Protein AF-A0A8H9Z409-F1 (afdb_monomer_lite)

Structure (mmCIF, N/CA/C/O backbone):
data_AF-A0A8H9Z409-F1
#
_entry.id   AF-A0A8H9Z409-F1
#
loop_
_atom_site.group_PDB
_atom_site.id
_atom_site.type_symbol
_atom_site.label_atom_id
_atom_site.label_alt_id
_atom_site.label_comp_id
_atom_site.label_asym_id
_atom_site.label_entity_id
_atom_site.label_seq_id
_atom_site.pdbx_PDB_ins_code
_atom_site.Cartn_x
_atom_site.Cartn_y
_atom_site.Cartn_z
_atom_site.occupancy
_atom_site.B_iso_or_equiv
_atom_site.auth_seq_id
_atom_site.auth_comp_id
_atom_site.auth_asym_id
_atom_site.auth_atom_id
_atom_site.pdbx_PDB_model_num
ATOM 1 N N . GLY A 1 1 ? -8.355 -3.384 34.005 1.00 62.75 1 GLY A N 1
ATOM 2 C CA . GLY A 1 1 ? -9.252 -2.503 33.233 1.00 62.75 1 GLY A CA 1
ATOM 3 C C . GLY A 1 1 ? -8.663 -2.316 31.855 1.00 62.75 1 GLY A C 1
ATOM 4 O O . GLY A 1 1 ? -7.447 -2.367 31.738 1.00 62.75 1 GLY A O 1
ATOM 5 N N . GLU A 1 2 ? -9.489 -2.159 30.828 1.00 76.25 2 GLU A N 1
ATOM 6 C CA . GLU A 1 2 ? -9.013 -2.034 29.446 1.00 76.25 2 GLU A CA 1
ATOM 7 C C . GLU A 1 2 ? -8.206 -0.749 29.222 1.00 76.25 2 GLU A C 1
ATOM 9 O O . GLU A 1 2 ? -8.566 0.334 29.704 1.00 76.25 2 GLU A O 1
ATOM 14 N N . GLN A 1 3 ? -7.096 -0.891 28.498 1.00 79.06 3 GLN A N 1
ATOM 15 C CA . GLN A 1 3 ? -6.112 0.159 28.267 1.00 79.06 3 GLN A CA 1
ATOM 16 C C . GLN A 1 3 ? -5.974 0.425 26.766 1.00 79.06 3 GLN A C 1
ATOM 18 O O . GLN A 1 3 ? -5.827 -0.506 25.981 1.00 79.06 3 GLN A O 1
ATOM 23 N N . LEU A 1 4 ? -6.005 1.705 26.390 1.00 83.88 4 LEU A N 1
ATOM 24 C CA . LEU A 1 4 ? -5.741 2.183 25.035 1.00 83.88 4 LEU A CA 1
ATOM 25 C C . LEU A 1 4 ? -4.314 2.741 24.982 1.00 83.88 4 LEU A C 1
ATOM 27 O O . LEU A 1 4 ? -3.968 3.612 25.783 1.00 83.88 4 LEU A O 1
ATOM 31 N N . SER A 1 5 ? -3.509 2.257 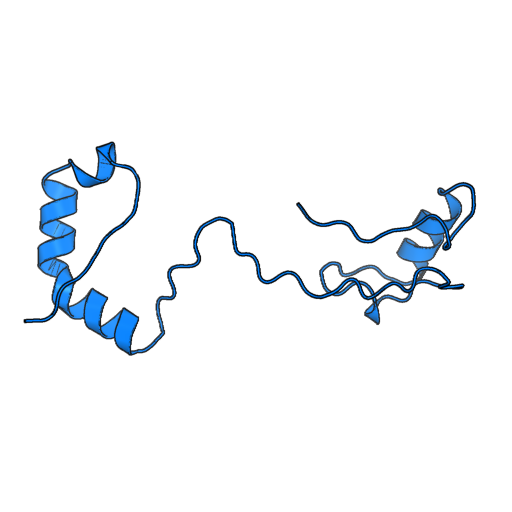24.039 1.00 83.62 5 SER A N 1
ATOM 32 C CA . SER A 1 5 ? -2.163 2.768 23.762 1.00 83.62 5 SER A CA 1
ATOM 33 C C . SER A 1 5 ? -2.189 3.589 22.476 1.00 83.62 5 SER A C 1
ATOM 35 O O . SER A 1 5 ? -2.620 3.089 21.442 1.00 83.62 5 SER A O 1
ATOM 37 N N . VAL A 1 6 ? -1.724 4.840 22.531 1.00 83.94 6 VAL A N 1
ATOM 38 C CA . VAL A 1 6 ? -1.716 5.769 21.388 1.00 83.94 6 VAL A CA 1
ATOM 39 C C . VAL A 1 6 ? -0.271 6.039 20.970 1.00 83.94 6 VAL A C 1
ATOM 41 O O . VAL A 1 6 ? 0.556 6.396 21.807 1.00 83.94 6 VAL A O 1
ATOM 44 N N . ASN A 1 7 ? 0.037 5.872 19.682 1.00 82.81 7 ASN A N 1
ATOM 45 C CA . ASN A 1 7 ? 1.343 6.178 19.095 1.00 82.81 7 ASN A CA 1
ATOM 46 C C . ASN A 1 7 ? 1.167 7.255 18.014 1.00 82.81 7 ASN A C 1
ATOM 48 O O . ASN A 1 7 ? 0.251 7.164 17.202 1.00 82.81 7 ASN A O 1
ATOM 52 N N . GLY A 1 8 ? 2.006 8.291 18.025 1.00 77.88 8 GLY A N 1
ATOM 53 C CA . GLY A 1 8 ? 1.894 9.418 17.104 1.00 77.88 8 GLY A CA 1
ATOM 54 C C . GLY A 1 8 ? 2.834 10.566 17.462 1.00 77.88 8 GLY A C 1
ATOM 55 O O . GLY A 1 8 ? 3.725 10.430 18.301 1.00 77.88 8 GLY A O 1
ATOM 56 N N . ASN A 1 9 ? 2.636 11.720 16.822 1.00 86.75 9 ASN A N 1
ATOM 57 C CA . ASN A 1 9 ? 3.459 12.906 17.048 1.00 86.75 9 ASN A CA 1
ATOM 58 C C . ASN A 1 9 ? 3.414 13.349 18.525 1.00 86.75 9 ASN A C 1
ATOM 60 O O . ASN A 1 9 ? 2.364 13.728 19.045 1.00 86.75 9 ASN A O 1
ATOM 64 N N . LYS A 1 10 ? 4.580 13.363 19.183 1.00 82.06 10 LYS A N 1
ATOM 65 C CA . LYS A 1 10 ? 4.728 13.710 20.603 1.00 82.06 10 LYS A CA 1
ATOM 66 C C . LYS A 1 10 ? 4.227 15.119 20.947 1.00 82.06 10 LYS A C 1
ATOM 68 O O . LYS A 1 10 ? 3.714 15.310 22.045 1.00 82.06 10 LYS A O 1
ATOM 73 N N . GLN A 1 11 ? 4.353 16.093 20.041 1.00 86.88 11 GLN A N 1
ATOM 74 C CA . GLN A 1 11 ? 3.850 17.455 20.269 1.00 86.88 11 GLN A CA 1
ATOM 75 C C . GLN A 1 11 ? 2.320 17.481 20.307 1.00 86.88 11 GLN A C 1
ATOM 77 O O . GLN A 1 11 ? 1.748 18.030 21.241 1.00 86.88 11 GLN A O 1
ATOM 82 N N . ALA A 1 12 ? 1.667 16.805 19.360 1.00 82.81 12 ALA A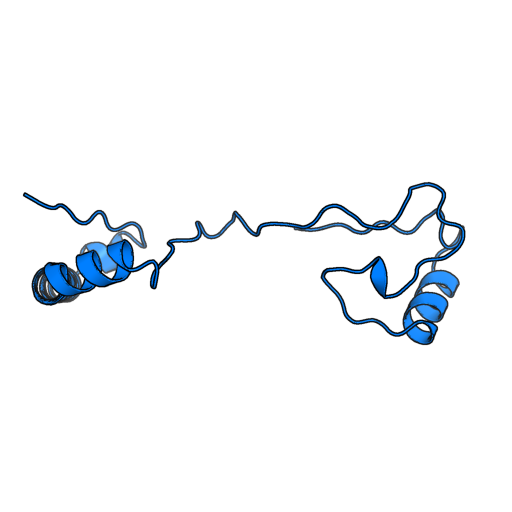 N 1
ATOM 83 C CA . ALA A 1 12 ? 0.210 16.691 19.329 1.00 82.81 12 ALA A CA 1
ATOM 84 C C . ALA A 1 12 ? -0.330 15.909 20.539 1.00 82.81 12 ALA A C 1
ATOM 86 O O . ALA A 1 12 ? -1.314 16.308 21.150 1.00 82.81 12 ALA A O 1
ATOM 87 N N . LEU A 1 13 ? 0.355 14.834 20.946 1.00 87.75 13 LEU A N 1
ATOM 88 C CA . LEU A 1 13 ? -0.021 14.035 22.121 1.00 87.75 13 LEU A CA 1
ATOM 89 C C . LEU A 1 13 ? 0.264 14.727 23.466 1.00 87.75 13 LEU A C 1
ATOM 91 O O . LEU A 1 13 ? -0.132 14.210 24.509 1.00 87.75 13 LEU A O 1
ATOM 95 N N . SER A 1 14 ? 0.943 15.875 23.455 1.00 89.06 14 SER A N 1
ATOM 96 C CA . SER A 1 14 ? 1.143 16.704 24.649 1.00 89.06 14 SER A CA 1
ATOM 97 C C . SER A 1 14 ? 0.058 17.773 24.814 1.00 89.06 14 SER A C 1
ATOM 99 O O . SER A 1 14 ? -0.016 18.387 25.877 1.00 89.06 14 SER A O 1
ATOM 101 N N . ASP A 1 15 ? -0.781 17.998 23.797 1.00 95.56 15 ASP A N 1
ATOM 102 C CA . ASP A 1 15 ? -1.883 18.956 23.864 1.00 95.56 15 ASP A CA 1
ATOM 103 C C . ASP A 1 15 ? -2.991 18.436 24.812 1.00 95.56 15 ASP A C 1
ATOM 105 O O . ASP A 1 15 ? -3.546 17.350 24.590 1.00 95.56 15 ASP A O 1
ATOM 109 N N . PRO A 1 16 ? -3.347 19.186 25.875 1.00 91.56 16 PRO A N 1
ATOM 110 C CA . PRO A 1 16 ? -4.399 18.800 26.811 1.00 91.56 16 PRO A CA 1
ATOM 111 C C . PRO A 1 16 ? -5.763 18.564 26.156 1.00 91.56 16 PRO A C 1
ATOM 113 O O . PRO A 1 16 ? -6.499 17.690 26.617 1.00 91.56 16 PRO A O 1
ATOM 116 N N . ALA A 1 17 ? -6.101 19.304 25.096 1.00 92.56 17 ALA A N 1
ATOM 117 C CA . ALA A 1 17 ? -7.363 19.140 24.379 1.00 92.56 17 ALA A CA 1
ATOM 118 C C . ALA A 1 17 ? -7.414 17.783 23.664 1.00 92.56 17 ALA A C 1
ATOM 120 O O . ALA A 1 17 ? -8.416 17.072 23.744 1.00 92.56 17 ALA A O 1
ATOM 121 N N . ILE A 1 18 ? -6.297 17.371 23.057 1.00 90.62 18 ILE A N 1
ATOM 122 C CA . ILE A 1 18 ? -6.162 16.059 22.416 1.00 90.62 18 ILE A CA 1
ATOM 123 C C . ILE A 1 18 ? -6.269 14.940 23.456 1.00 90.62 18 ILE A C 1
ATOM 125 O O . ILE A 1 18 ? -6.991 13.965 23.254 1.00 90.62 18 ILE A O 1
ATOM 129 N N . LEU A 1 19 ? -5.614 15.085 24.611 1.00 89.75 19 LEU A N 1
ATOM 130 C CA . LEU A 1 19 ? -5.710 14.101 25.693 1.00 89.75 19 LEU A CA 1
ATOM 131 C C . LEU A 1 19 ? -7.115 14.018 26.303 1.00 89.75 19 LEU A C 1
ATOM 133 O O . LEU A 1 19 ? -7.535 12.932 26.704 1.00 89.75 19 LEU A O 1
ATOM 137 N N . ALA A 1 20 ? -7.831 15.139 26.404 1.00 91.25 20 ALA A N 1
ATOM 138 C CA . ALA A 1 20 ? -9.213 15.166 26.875 1.00 91.25 20 ALA A CA 1
ATOM 139 C C . ALA A 1 20 ? -10.135 14.418 25.903 1.00 91.25 20 ALA A C 1
ATOM 141 O O . ALA A 1 20 ? -10.820 13.491 26.329 1.00 91.25 20 ALA A O 1
ATOM 142 N N . ALA A 1 21 ? -10.048 14.722 24.605 1.00 90.81 21 ALA A N 1
ATOM 143 C CA . ALA A 1 21 ? -10.823 14.042 23.569 1.00 90.81 21 ALA A CA 1
ATOM 144 C C . ALA A 1 21 ? -10.527 12.530 23.515 1.00 90.81 21 ALA A C 1
ATOM 146 O O . ALA A 1 21 ? -11.444 11.712 23.460 1.00 90.81 21 ALA A O 1
ATOM 147 N N . LEU A 1 22 ? -9.253 12.126 23.615 1.00 90.75 22 LEU A N 1
ATOM 148 C CA . LEU A 1 22 ? -8.869 10.708 23.663 1.00 90.75 22 LEU A CA 1
ATOM 149 C C . LEU A 1 22 ? -9.436 9.983 24.889 1.00 90.75 22 LEU A C 1
ATOM 151 O O . LEU A 1 22 ? -9.795 8.810 24.801 1.00 90.75 22 LEU A O 1
ATOM 155 N N . ARG A 1 23 ? -9.504 10.653 26.045 1.00 90.12 23 ARG A N 1
ATOM 156 C CA . ARG A 1 23 ? -10.092 10.078 27.263 1.00 90.12 23 ARG A CA 1
ATOM 157 C C . ARG A 1 23 ? -11.608 9.978 27.169 1.00 90.12 23 ARG A C 1
ATOM 159 O O . ARG A 1 23 ? -12.148 8.955 27.580 1.00 90.12 23 ARG A O 1
ATOM 166 N N . GLU A 1 24 ? -12.258 11.005 26.632 1.00 94.88 24 GLU A N 1
ATOM 167 C CA . GLU A 1 24 ? -13.707 11.053 26.422 1.00 94.88 24 GLU A CA 1
ATOM 168 C C . GLU A 1 24 ? -14.169 9.937 25.478 1.00 94.88 24 GLU A C 1
ATOM 170 O O . GLU A 1 24 ? -15.085 9.185 25.803 1.00 94.88 24 GLU A O 1
ATOM 175 N N . HIS A 1 25 ? -13.462 9.744 24.363 1.00 94.06 25 HIS A N 1
ATOM 176 C CA . HIS A 1 25 ? -13.801 8.732 23.361 1.00 94.06 25 HIS A CA 1
ATOM 177 C C . HIS A 1 25 ? -13.124 7.369 23.578 1.00 94.06 25 HIS A C 1
ATOM 179 O O . HIS A 1 25 ? -13.320 6.452 22.780 1.00 94.06 25 HIS A O 1
ATOM 185 N N . LYS A 1 26 ? -12.366 7.184 24.669 1.00 90.75 26 LYS A N 1
ATOM 186 C CA . LYS A 1 26 ? -11.647 5.935 24.980 1.00 90.75 26 LYS A CA 1
ATOM 187 C C . LYS A 1 26 ? -12.493 4.656 24.832 1.00 90.75 26 LYS A C 1
ATOM 189 O O . LYS A 1 26 ? -11.982 3.719 24.220 1.00 90.75 26 LYS A O 1
ATOM 194 N N . PRO A 1 27 ? -13.724 4.554 25.381 1.00 91.12 27 PRO A N 1
ATOM 195 C CA . PRO A 1 27 ? -14.500 3.319 25.260 1.00 91.12 27 PRO A CA 1
ATOM 196 C C . PRO A 1 27 ? -14.870 3.009 23.804 1.00 91.12 27 PRO A C 1
ATOM 198 O O . PRO A 1 27 ? -14.649 1.888 23.360 1.00 91.12 27 PRO A O 1
ATOM 201 N N . ALA A 1 28 ? -15.313 4.011 23.039 1.00 89.00 28 ALA A N 1
ATOM 202 C CA . ALA A 1 28 ? -15.653 3.842 21.627 1.00 89.00 28 ALA A CA 1
ATOM 203 C C . ALA A 1 28 ? -14.432 3.430 20.785 1.00 89.00 28 ALA A C 1
ATOM 205 O O . ALA A 1 28 ? -14.526 2.553 19.933 1.00 89.00 28 ALA A O 1
ATOM 206 N N . LEU A 1 29 ? -13.254 4.001 21.064 1.00 88.62 29 LEU A N 1
ATOM 207 C CA . LEU A 1 29 ? -12.009 3.619 20.387 1.00 88.62 29 LEU A CA 1
ATOM 208 C C . LEU A 1 29 ? -11.617 2.160 20.666 1.00 88.62 29 LEU A C 1
ATOM 210 O O . LEU A 1 29 ? -11.135 1.472 19.770 1.00 88.62 29 LEU A O 1
ATOM 214 N N . ILE A 1 30 ? -11.836 1.669 21.888 1.00 88.56 30 ILE A N 1
ATOM 215 C CA . ILE A 1 30 ? -11.589 0.264 22.242 1.00 88.56 30 ILE A CA 1
ATOM 216 C C . ILE A 1 30 ? -12.563 -0.661 21.503 1.00 88.56 30 ILE A C 1
ATOM 218 O O . ILE A 1 30 ? -12.146 -1.708 21.008 1.00 88.56 30 ILE A O 1
ATOM 222 N N . GLU A 1 31 ? -13.837 -0.282 21.399 1.00 87.94 31 GLU A N 1
ATOM 223 C CA . GLU A 1 31 ? -14.841 -1.050 20.654 1.00 87.94 31 GLU A CA 1
ATOM 224 C C . GLU A 1 31 ? -14.518 -1.123 19.160 1.00 87.94 31 GLU A C 1
ATOM 226 O O . GLU A 1 31 ? -14.530 -2.217 18.606 1.00 87.94 31 GLU A O 1
ATOM 231 N N . LEU A 1 32 ? -14.121 -0.011 18.532 1.00 85.62 32 LEU A N 1
ATOM 232 C CA . LEU A 1 32 ? -13.713 0.013 17.121 1.00 85.62 32 LEU A CA 1
ATOM 233 C C . LEU A 1 32 ? -12.500 -0.887 16.843 1.00 85.62 32 LEU A C 1
ATOM 235 O O . LEU A 1 32 ? -12.469 -1.603 15.841 1.00 85.62 32 LEU A O 1
ATOM 239 N N . ILE A 1 33 ? -11.512 -0.897 17.745 1.00 85.06 33 ILE A N 1
ATOM 240 C CA . ILE A 1 33 ? -10.345 -1.789 17.640 1.00 85.06 33 ILE A CA 1
ATOM 241 C C . ILE A 1 33 ? -10.773 -3.253 17.786 1.00 85.06 33 ILE A C 1
ATOM 243 O O . ILE A 1 33 ? -10.330 -4.106 17.021 1.00 85.06 33 ILE A O 1
ATOM 247 N N . LYS A 1 34 ? -11.655 -3.557 18.745 1.00 84.06 34 LYS A N 1
ATOM 248 C CA . LYS A 1 34 ? -12.183 -4.914 18.955 1.00 84.06 34 LYS A CA 1
ATOM 249 C C . LYS A 1 34 ? -13.046 -5.405 17.795 1.00 84.06 34 LYS A C 1
ATOM 251 O O . LYS A 1 34 ? -13.017 -6.594 17.495 1.00 84.06 34 LYS A O 1
ATOM 256 N N . ALA A 1 35 ? -13.796 -4.506 17.163 1.00 85.31 35 ALA A N 1
ATOM 257 C CA . ALA A 1 35 ? -14.601 -4.786 15.980 1.00 85.31 35 ALA A CA 1
ATOM 258 C C . ALA A 1 35 ? -13.743 -4.992 14.718 1.00 85.31 35 ALA A C 1
ATOM 260 O O . ALA A 1 35 ? -14.249 -5.469 13.706 1.00 85.31 35 ALA A O 1
ATOM 261 N N . GLY A 1 36 ? -12.445 -4.659 14.768 1.00 77.81 36 GLY A N 1
ATOM 262 C CA . GLY A 1 36 ? -11.536 -4.744 13.624 1.00 77.81 36 GLY A CA 1
ATOM 263 C C . GLY A 1 36 ? -11.705 -3.607 12.611 1.00 77.81 36 GLY A C 1
ATOM 264 O O . GLY A 1 36 ? -11.045 -3.615 11.576 1.00 77.81 36 GLY A O 1
ATOM 265 N N . GLU A 1 37 ? -12.544 -2.611 12.912 1.00 71.81 37 GLU A N 1
ATOM 266 C CA . GLU A 1 37 ? -12.801 -1.444 12.055 1.00 71.81 37 GLU A CA 1
ATOM 267 C C . GLU A 1 37 ? -11.615 -0.472 12.016 1.00 71.81 37 GLU A C 1
ATOM 269 O O . GLU A 1 37 ? -11.503 0.359 11.114 1.00 71.81 37 GLU A O 1
ATOM 274 N N . TYR A 1 38 ? -10.693 -0.599 12.973 1.00 64.31 38 TYR A N 1
ATOM 275 C CA . TYR A 1 38 ? -9.442 0.142 12.998 1.00 64.31 38 TYR A CA 1
ATOM 276 C C . TYR A 1 38 ? -8.247 -0.803 13.135 1.00 64.31 38 TYR A C 1
ATOM 278 O O . TYR A 1 38 ? -8.039 -1.423 14.178 1.00 64.31 38 TYR A O 1
ATOM 286 N N . THR A 1 39 ? -7.417 -0.863 12.092 1.00 64.75 39 THR A N 1
ATOM 287 C CA . THR A 1 39 ? -6.096 -1.500 12.130 1.00 64.75 39 THR A CA 1
ATOM 288 C C . THR A 1 39 ? -5.036 -0.411 12.041 1.00 64.75 39 THR A C 1
ATOM 290 O O . THR A 1 39 ? -4.944 0.292 11.036 1.00 64.75 39 THR A O 1
ATOM 293 N N . ALA A 1 40 ? -4.219 -0.267 13.086 1.00 61.16 40 ALA A N 1
ATOM 294 C CA . ALA A 1 40 ? -3.052 0.602 13.046 1.00 61.16 40 ALA A CA 1
ATOM 295 C C . ALA A 1 40 ? -1.985 -0.035 12.145 1.00 61.16 40 ALA A C 1
ATOM 297 O O . ALA A 1 40 ? -1.093 -0.735 12.620 1.00 61.16 40 ALA A O 1
ATOM 298 N N . THR A 1 41 ? -2.069 0.181 10.833 1.00 58.69 41 THR A N 1
ATOM 299 C CA . THR A 1 41 ? -0.934 -0.092 9.953 1.00 58.69 41 THR A CA 1
ATOM 300 C C . THR A 1 41 ? 0.183 0.853 10.375 1.00 58.69 41 THR A C 1
ATOM 302 O O . THR A 1 41 ? 0.032 2.074 10.266 1.00 58.69 41 THR A O 1
ATOM 305 N N . LYS A 1 42 ? 1.302 0.321 10.883 1.00 54.34 42 LYS A N 1
ATOM 306 C CA . LYS A 1 42 ? 2.544 1.098 10.943 1.00 54.34 42 LYS A CA 1
ATOM 307 C C . LYS A 1 42 ? 2.733 1.727 9.566 1.00 54.34 42 LYS A C 1
ATOM 309 O O . LYS A 1 42 ? 2.720 1.005 8.571 1.00 54.34 42 LYS A O 1
ATOM 314 N N . ALA A 1 43 ? 2.903 3.045 9.503 1.00 51.56 43 ALA A N 1
ATOM 315 C CA . ALA A 1 43 ? 3.384 3.684 8.288 1.00 51.56 43 ALA A CA 1
ATOM 316 C C . ALA A 1 43 ? 4.733 3.028 7.934 1.00 51.56 43 ALA A C 1
ATOM 318 O O . ALA A 1 43 ? 5.727 3.283 8.610 1.00 51.56 43 ALA A O 1
ATOM 319 N N . GLY A 1 44 ? 4.732 2.096 6.975 1.00 53.25 44 GLY A N 1
ATOM 320 C CA . GLY A 1 44 ? 5.912 1.322 6.576 1.00 53.25 44 GLY A CA 1
ATOM 321 C C . GLY A 1 44 ? 5.692 -0.174 6.326 1.00 53.25 44 GLY A C 1
ATOM 322 O O . GLY A 1 44 ? 6.511 -0.771 5.645 1.00 53.25 44 GLY A O 1
ATOM 323 N N . GLU A 1 45 ? 4.608 -0.793 6.801 1.00 51.41 45 GLU A N 1
ATOM 324 C CA . GLU A 1 45 ? 4.303 -2.197 6.462 1.00 51.41 45 GLU A CA 1
ATOM 325 C C . GLU A 1 45 ? 3.159 -2.244 5.447 1.00 51.41 45 GLU A C 1
ATOM 327 O O . GLU A 1 45 ? 2.042 -2.673 5.737 1.00 51.41 45 GLU A O 1
ATOM 332 N N . VAL A 1 46 ? 3.438 -1.759 4.235 1.00 60.28 46 VAL A N 1
ATOM 333 C CA . VAL A 1 46 ? 2.604 -2.104 3.082 1.00 60.28 46 VAL A CA 1
ATOM 334 C C . VAL A 1 46 ? 2.821 -3.595 2.843 1.00 60.28 46 VAL A C 1
ATOM 336 O O . VAL A 1 46 ? 3.954 -4.044 2.697 1.00 60.28 46 VAL A O 1
ATOM 339 N N . GLN A 1 47 ? 1.749 -4.385 2.862 1.00 62.44 47 GLN A N 1
ATOM 340 C CA . GLN A 1 47 ? 1.814 -5.783 2.441 1.00 62.44 47 GLN A CA 1
ATOM 341 C C . GLN A 1 47 ? 2.082 -5.791 0.936 1.00 62.44 47 GLN A C 1
ATOM 343 O O . GLN A 1 47 ? 1.164 -5.643 0.132 1.00 62.44 47 GLN A O 1
ATOM 348 N N . VAL A 1 48 ? 3.358 -5.873 0.570 1.00 66.19 48 VAL A N 1
ATOM 349 C CA . VAL A 1 48 ? 3.792 -5.879 -0.821 1.00 66.19 48 VAL A CA 1
ATOM 350 C C . VAL A 1 48 ? 3.624 -7.300 -1.372 1.00 66.19 48 VAL A C 1
ATOM 352 O O . VAL A 1 48 ? 4.219 -8.237 -0.828 1.00 66.19 48 VAL A O 1
ATOM 355 N N . PRO A 1 49 ? 2.806 -7.500 -2.418 1.00 68.75 49 PRO A N 1
ATOM 356 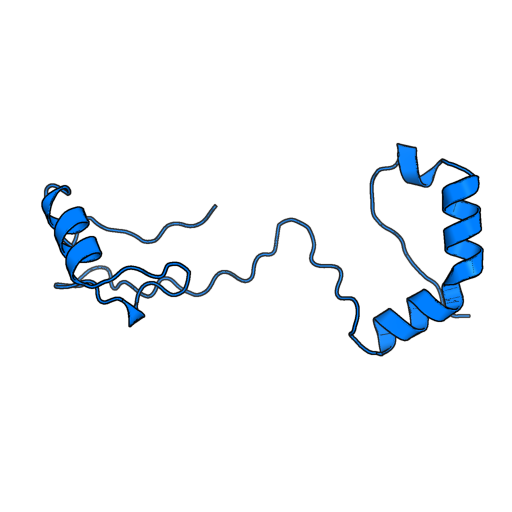C CA . PRO A 1 49 ? 2.689 -8.793 -3.073 1.00 68.75 49 PRO A CA 1
ATOM 357 C C . PRO A 1 49 ? 4.026 -9.203 -3.699 1.00 68.75 49 PRO A C 1
ATOM 359 O O . PRO A 1 49 ? 4.825 -8.370 -4.128 1.00 68.75 49 PRO A O 1
ATOM 362 N N . ALA A 1 50 ? 4.272 -10.511 -3.760 1.00 74.62 50 ALA A N 1
ATOM 363 C CA . ALA A 1 50 ? 5.461 -11.035 -4.418 1.00 74.62 50 ALA A CA 1
ATOM 364 C C . ALA A 1 50 ? 5.531 -10.547 -5.876 1.00 74.62 50 ALA A C 1
ATOM 366 O O . ALA A 1 50 ? 4.507 -10.471 -6.557 1.00 74.62 50 ALA A O 1
ATOM 367 N N . ASN A 1 51 ? 6.741 -10.239 -6.350 1.00 78.19 51 ASN A N 1
ATOM 368 C CA . ASN A 1 51 ? 6.973 -9.885 -7.748 1.00 78.19 51 ASN A CA 1
ATOM 369 C C . ASN A 1 51 ? 6.447 -11.016 -8.655 1.00 78.19 51 ASN A C 1
ATOM 371 O O . ASN A 1 51 ? 6.872 -12.168 -8.541 1.00 78.19 51 ASN A O 1
ATOM 375 N N . GLY A 1 52 ? 5.497 -10.672 -9.526 1.00 79.38 52 GLY A N 1
ATOM 376 C CA . GLY A 1 52 ? 4.846 -11.599 -10.448 1.00 79.38 52 GLY A CA 1
ATOM 377 C C . GLY A 1 52 ? 5.619 -11.841 -11.747 1.00 79.38 52 GLY A C 1
ATOM 378 O O . GLY A 1 52 ? 5.139 -12.600 -12.585 1.00 79.38 52 GLY A O 1
ATOM 379 N N . ILE A 1 53 ? 6.780 -11.202 -11.938 1.00 82.69 53 ILE A N 1
ATOM 380 C CA . ILE A 1 53 ? 7.631 -11.285 -13.130 1.00 82.69 53 ILE A CA 1
ATOM 381 C C . ILE A 1 53 ? 8.785 -12.277 -12.893 1.00 82.69 53 ILE A C 1
ATOM 383 O O . ILE A 1 53 ? 9.716 -11.978 -12.143 1.00 82.69 53 ILE A O 1
ATOM 387 N N . PRO A 1 54 ? 8.774 -13.456 -13.544 1.00 79.06 54 PRO A N 1
ATOM 388 C CA . PRO A 1 54 ? 9.904 -14.376 -13.541 1.00 79.06 54 PRO A CA 1
ATOM 389 C C . PRO A 1 54 ? 11.153 -13.743 -14.162 1.00 79.06 54 PRO A C 1
ATOM 391 O O . PRO A 1 54 ? 11.063 -13.049 -15.172 1.00 79.06 54 PRO A O 1
ATOM 394 N N . ALA A 1 55 ? 12.334 -14.074 -13.634 1.00 73.00 55 ALA A N 1
ATOM 395 C CA . ALA A 1 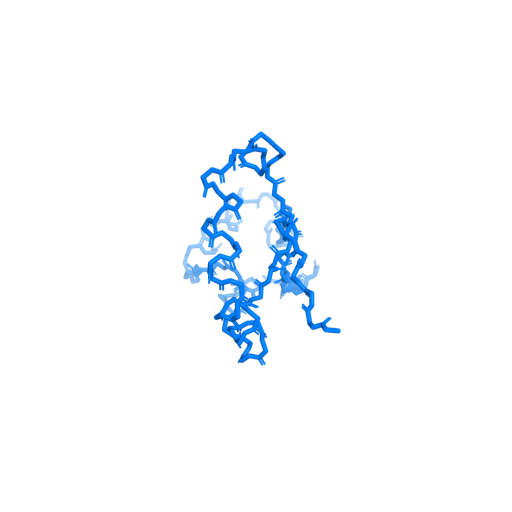55 ? 13.618 -13.580 -14.150 1.00 73.00 55 ALA A CA 1
ATOM 396 C C . ALA A 1 55 ? 13.883 -13.944 -15.627 1.00 73.00 55 ALA A C 1
ATOM 398 O O . ALA A 1 55 ? 14.676 -13.297 -16.301 1.00 73.00 55 ALA A O 1
ATOM 399 N N . ASN A 1 56 ? 13.225 -14.987 -16.132 1.00 76.00 56 ASN A N 1
ATOM 400 C CA . ASN A 1 56 ? 13.311 -15.469 -17.508 1.00 76.00 56 ASN A CA 1
ATOM 401 C C . ASN A 1 56 ? 12.001 -15.260 -18.285 1.00 76.00 56 ASN A C 1
ATOM 403 O O . ASN A 1 56 ? 11.723 -16.003 -19.226 1.00 76.00 56 ASN A O 1
ATOM 407 N N . ALA A 1 57 ? 11.164 -14.306 -17.871 1.00 79.88 57 ALA A N 1
ATOM 408 C CA . ALA A 1 57 ? 9.942 -13.995 -18.593 1.00 79.88 57 ALA A CA 1
ATOM 409 C C . ALA A 1 57 ? 10.271 -13.536 -20.021 1.00 79.88 57 ALA A C 1
ATOM 411 O O . ALA A 1 57 ? 10.999 -12.569 -20.228 1.00 79.88 57 ALA A O 1
ATOM 412 N N . GLU A 1 58 ? 9.696 -14.209 -21.016 1.00 83.62 58 GLU A N 1
ATOM 413 C CA . GLU A 1 58 ? 9.784 -13.779 -22.418 1.00 83.62 58 GLU A CA 1
ATOM 414 C C . GLU A 1 58 ? 8.767 -12.670 -22.732 1.00 83.62 58 GLU A C 1
ATOM 416 O O . GLU A 1 58 ? 8.921 -11.925 -23.699 1.00 83.62 58 GLU A O 1
ATOM 421 N N . ARG A 1 59 ? 7.727 -12.540 -21.896 1.00 86.56 59 ARG A N 1
ATOM 422 C CA . ARG A 1 59 ? 6.662 -11.543 -22.024 1.00 86.56 59 ARG A CA 1
ATOM 423 C C . ARG A 1 59 ? 6.081 -11.181 -20.660 1.00 86.56 59 ARG A C 1
ATOM 425 O O . ARG A 1 59 ? 5.731 -12.070 -19.889 1.00 86.56 59 ARG A O 1
ATOM 432 N N . ILE A 1 60 ? 5.920 -9.885 -20.396 1.00 88.31 60 ILE A N 1
ATOM 433 C CA . ILE A 1 60 ? 5.159 -9.391 -19.239 1.00 88.31 60 ILE A CA 1
ATOM 434 C C . ILE A 1 60 ? 3.695 -9.252 -19.647 1.00 88.31 60 ILE A C 1
ATOM 436 O O . ILE A 1 60 ? 3.377 -8.719 -20.715 1.00 88.31 60 ILE A O 1
ATOM 440 N N . THR A 1 61 ? 2.810 -9.748 -18.790 1.00 88.31 61 THR A N 1
ATOM 441 C CA . THR A 1 61 ? 1.360 -9.655 -18.962 1.00 88.31 61 THR A CA 1
ATOM 442 C C . THR A 1 61 ? 0.752 -8.794 -17.854 1.00 88.31 61 THR A C 1
ATOM 444 O O . THR A 1 61 ? 1.320 -8.731 -16.761 1.00 88.31 61 THR A O 1
ATOM 447 N N . PRO A 1 62 ? -0.405 -8.148 -18.088 1.00 87.12 62 PRO A N 1
ATOM 448 C CA . PRO A 1 62 ? -1.071 -7.322 -17.081 1.00 87.12 62 PRO A CA 1
ATOM 449 C C . PRO A 1 62 ? -1.315 -8.040 -15.750 1.00 87.12 62 PRO A C 1
ATOM 451 O O . PRO A 1 62 ? -1.224 -7.431 -14.692 1.00 87.12 62 PRO A O 1
ATOM 454 N N . GLN A 1 63 ? -1.572 -9.350 -15.780 1.00 84.44 63 GLN A N 1
ATOM 455 C CA . GLN A 1 63 ? -1.834 -10.154 -14.583 1.00 84.44 63 GLN A CA 1
ATOM 456 C C . GLN A 1 63 ? -0.609 -10.289 -13.664 1.00 84.44 63 GLN A C 1
ATOM 458 O O . GLN A 1 63 ? -0.763 -10.628 -12.494 1.00 84.44 63 GLN A O 1
ATOM 463 N N . MET A 1 64 ? 0.596 -10.030 -14.179 1.00 85.56 64 MET A N 1
ATOM 464 C CA . MET A 1 64 ? 1.849 -10.093 -13.419 1.00 85.56 64 MET A CA 1
ATOM 465 C C . MET A 1 64 ? 2.108 -8.798 -12.633 1.00 85.56 64 MET A C 1
ATOM 467 O O . MET A 1 64 ? 2.880 -8.813 -11.679 1.00 85.56 64 MET A O 1
ATOM 471 N N . LEU A 1 65 ? 1.439 -7.699 -13.001 1.00 84.12 65 LEU A N 1
ATOM 472 C CA . LEU A 1 65 ? 1.606 -6.365 -12.420 1.00 84.12 65 LEU A CA 1
ATOM 473 C C . LEU A 1 65 ? 0.549 -6.111 -11.341 1.00 84.12 65 LEU A C 1
ATOM 475 O O . LEU A 1 65 ? -0.388 -5.336 -11.507 1.00 84.12 65 LEU A O 1
ATOM 479 N N . THR A 1 66 ? 0.687 -6.791 -10.207 1.00 73.56 66 THR A N 1
ATOM 480 C CA . THR A 1 66 ? -0.346 -6.800 -9.153 1.00 73.56 66 THR A CA 1
ATOM 481 C C . THR A 1 66 ? -0.612 -5.433 -8.510 1.00 73.56 66 THR A C 1
ATOM 483 O O . THR A 1 66 ? -1.704 -5.215 -7.987 1.00 73.56 66 THR A O 1
ATOM 486 N N . LEU A 1 67 ? 0.345 -4.500 -8.582 1.00 75.62 67 LEU A N 1
ATOM 487 C CA . LEU A 1 67 ? 0.216 -3.141 -8.043 1.00 75.62 67 LEU A CA 1
ATOM 488 C C . LEU A 1 67 ? -0.032 -2.060 -9.106 1.00 75.62 67 LEU A C 1
ATOM 490 O O . LEU A 1 67 ? -0.113 -0.882 -8.765 1.00 75.62 67 LEU A O 1
ATOM 494 N N . SER A 1 68 ? -0.124 -2.411 -10.392 1.00 78.56 68 SER A N 1
ATOM 495 C CA . SER A 1 68 ? -0.272 -1.433 -11.477 1.00 78.56 68 SER A CA 1
ATOM 496 C C . SER A 1 68 ? -1.188 -1.941 -12.579 1.00 78.56 68 SER A C 1
ATOM 498 O O . SER A 1 68 ? -1.014 -3.029 -13.112 1.00 78.56 68 SER A O 1
ATOM 500 N N . THR A 1 69 ? -2.158 -1.121 -12.977 1.00 83.06 69 THR A N 1
ATOM 501 C CA . THR A 1 69 ? -3.047 -1.449 -14.096 1.00 83.06 69 THR A CA 1
ATOM 502 C C . THR A 1 69 ? -2.457 -0.901 -15.391 1.00 83.06 69 THR A C 1
ATOM 504 O O . THR A 1 69 ? -2.695 0.251 -15.739 1.00 83.06 69 THR A O 1
ATOM 507 N N . LEU A 1 70 ? -1.676 -1.725 -16.089 1.00 86.94 70 LEU A N 1
ATOM 508 C CA . LEU A 1 70 ? -1.184 -1.432 -17.436 1.00 86.94 70 LEU A CA 1
ATOM 509 C C . LEU A 1 70 ? -1.839 -2.366 -18.450 1.00 86.94 70 LEU A C 1
ATOM 511 O O . LEU A 1 70 ? -1.967 -3.571 -18.220 1.00 86.94 70 LEU A O 1
ATOM 515 N N . SER A 1 71 ? -2.231 -1.811 -19.592 1.00 89.31 71 SER A N 1
ATOM 516 C CA . SER A 1 71 ? -2.624 -2.611 -20.746 1.00 89.31 71 SER A CA 1
ATOM 517 C C . SER A 1 71 ? -1.409 -3.285 -21.382 1.00 89.31 71 SER A C 1
ATOM 519 O O . SER A 1 71 ? -0.262 -2.865 -21.214 1.00 89.31 71 SER A O 1
ATOM 521 N N . GLN A 1 72 ? -1.662 -4.331 -22.163 1.00 88.25 72 GLN A N 1
ATOM 522 C CA . GLN A 1 72 ? -0.602 -5.037 -22.874 1.00 88.25 72 GLN A CA 1
ATOM 523 C C . GLN A 1 72 ? 0.179 -4.114 -23.829 1.00 88.25 72 GLN A C 1
ATOM 525 O O . GLN A 1 72 ? 1.402 -4.204 -23.890 1.00 88.25 72 GLN A O 1
ATOM 530 N N . ASP A 1 73 ? -0.502 -3.181 -24.499 1.00 89.69 73 ASP A N 1
ATOM 531 C CA . ASP A 1 73 ? 0.121 -2.228 -25.428 1.00 89.69 73 ASP A CA 1
ATOM 532 C C . ASP A 1 73 ? 1.027 -1.214 -24.713 1.00 89.69 73 ASP A C 1
ATOM 534 O O . ASP A 1 73 ? 1.990 -0.700 -25.284 1.00 89.69 73 ASP A O 1
ATOM 538 N N . GLU A 1 74 ? 0.705 -0.867 -23.467 1.00 90.44 74 GLU A N 1
ATOM 539 C CA . GLU A 1 74 ? 1.545 -0.001 -22.635 1.00 90.44 74 GLU A CA 1
ATOM 540 C C . GLU A 1 74 ? 2.781 -0.751 -22.142 1.00 90.44 74 GLU A C 1
ATOM 542 O O . GLU A 1 74 ? 3.887 -0.214 -22.201 1.00 90.44 74 GLU A O 1
ATOM 547 N N . ILE A 1 75 ? 2.614 -2.015 -21.743 1.00 89.75 75 ILE A N 1
ATOM 548 C CA . ILE A 1 75 ? 3.719 -2.895 -21.351 1.00 89.75 75 ILE A CA 1
ATOM 549 C C . ILE A 1 75 ? 4.695 -3.072 -22.516 1.00 89.75 75 ILE A C 1
ATOM 551 O O . ILE A 1 75 ? 5.897 -2.896 -22.343 1.00 89.75 75 ILE A O 1
ATOM 555 N N . GLU A 1 76 ? 4.197 -3.362 -23.717 1.00 89.00 76 GLU A N 1
ATOM 556 C CA . GLU A 1 76 ? 5.037 -3.551 -24.905 1.00 89.00 76 GLU A CA 1
ATOM 557 C C . GLU A 1 76 ? 5.778 -2.268 -25.301 1.00 89.00 76 GLU A C 1
ATOM 559 O O . GLU A 1 76 ? 6.955 -2.324 -25.664 1.00 89.00 76 GLU A O 1
ATOM 564 N N . ARG A 1 77 ? 5.143 -1.099 -25.145 1.00 88.69 77 ARG A N 1
ATOM 565 C CA . ARG A 1 77 ? 5.818 0.194 -25.322 1.00 88.69 77 ARG A CA 1
ATOM 566 C C . ARG A 1 77 ? 6.965 0.382 -24.334 1.00 88.69 77 ARG A C 1
ATOM 568 O O . ARG A 1 77 ? 8.038 0.800 -24.754 1.00 88.69 77 ARG A O 1
ATOM 575 N N . ILE A 1 78 ? 6.774 0.047 -23.058 1.00 86.88 78 ILE A N 1
ATOM 576 C CA . ILE A 1 78 ? 7.842 0.116 -22.048 1.00 86.88 78 ILE A CA 1
ATOM 577 C C . ILE A 1 78 ? 8.967 -0.861 -22.401 1.00 86.88 78 ILE A C 1
ATOM 579 O O . ILE A 1 78 ? 10.129 -0.461 -22.447 1.00 86.88 78 ILE A O 1
ATOM 583 N N . VAL A 1 79 ? 8.636 -2.111 -22.733 1.00 87.62 79 VAL A N 1
ATOM 584 C CA . VAL A 1 79 ? 9.611 -3.137 -23.135 1.00 87.62 79 VAL A CA 1
ATOM 585 C C . VAL A 1 79 ? 10.461 -2.674 -24.315 1.00 87.62 79 VAL A C 1
ATOM 587 O O . VAL A 1 79 ? 11.676 -2.854 -24.295 1.00 87.62 79 VAL A O 1
ATOM 590 N N . ALA A 1 80 ? 9.853 -2.022 -25.308 1.00 87.31 80 ALA A N 1
ATOM 591 C CA . ALA A 1 80 ? 10.565 -1.492 -26.468 1.00 87.31 80 ALA A CA 1
ATOM 592 C C . ALA A 1 80 ? 11.575 -0.384 -26.118 1.00 87.31 80 ALA A C 1
ATOM 594 O O . ALA A 1 80 ? 12.528 -0.169 -26.866 1.00 87.31 80 ALA A O 1
ATOM 595 N N . THR A 1 81 ? 11.396 0.312 -24.989 1.00 86.19 81 THR A N 1
ATOM 596 C CA . THR A 1 81 ? 12.349 1.331 -24.515 1.00 86.19 81 THR A CA 1
ATOM 597 C C . THR A 1 81 ? 13.526 0.754 -23.724 1.00 86.19 81 THR A C 1
ATOM 599 O O . THR A 1 81 ? 14.520 1.451 -23.523 1.00 86.19 81 THR A O 1
ATOM 602 N N . VAL A 1 82 ? 13.455 -0.512 -23.295 1.00 84.06 82 VAL A N 1
ATOM 603 C CA . VAL A 1 82 ? 14.487 -1.154 -22.471 1.00 84.06 82 VAL A CA 1
ATOM 604 C C . VAL A 1 82 ? 15.445 -1.950 -23.355 1.00 84.06 82 VAL A C 1
ATOM 606 O O . VAL A 1 82 ? 15.080 -2.946 -23.982 1.00 84.06 82 VAL A O 1
ATOM 609 N N . GLN A 1 83 ? 16.715 -1.542 -23.385 1.00 79.31 83 GLN A N 1
ATOM 610 C CA . GLN A 1 83 ? 17.762 -2.302 -24.068 1.00 79.31 83 GLN A CA 1
ATOM 611 C C . GLN A 1 83 ? 17.916 -3.677 -23.398 1.00 79.31 83 GLN A C 1
ATOM 613 O O . GLN A 1 83 ? 18.154 -3.750 -22.197 1.00 79.31 83 GLN A O 1
ATOM 618 N N . GLY A 1 84 ? 17.769 -4.762 -24.164 1.00 78.12 84 GLY A N 1
ATOM 619 C CA . GLY A 1 84 ? 17.721 -6.138 -23.639 1.00 78.12 84 GLY A CA 1
ATOM 620 C C . GLY A 1 84 ? 16.307 -6.676 -23.373 1.00 78.12 84 GLY A C 1
ATOM 621 O O . GLY A 1 84 ? 16.161 -7.847 -23.031 1.00 78.12 84 GLY A O 1
ATOM 622 N N . GLY A 1 85 ? 15.267 -5.866 -23.603 1.00 82.00 85 GLY A N 1
ATOM 623 C CA . GLY A 1 85 ? 13.870 -6.296 -23.603 1.00 82.00 85 GLY A CA 1
ATOM 624 C C . GLY A 1 85 ? 13.366 -6.751 -22.234 1.00 82.00 85 GLY A C 1
ATOM 625 O O . GLY A 1 85 ? 13.796 -6.253 -21.196 1.00 82.00 85 GLY A O 1
ATOM 626 N N . VAL A 1 86 ? 12.435 -7.708 -22.239 1.00 82.19 86 VAL A N 1
ATOM 627 C CA . VAL A 1 86 ? 11.717 -8.167 -21.038 1.00 82.19 86 VAL A CA 1
ATOM 628 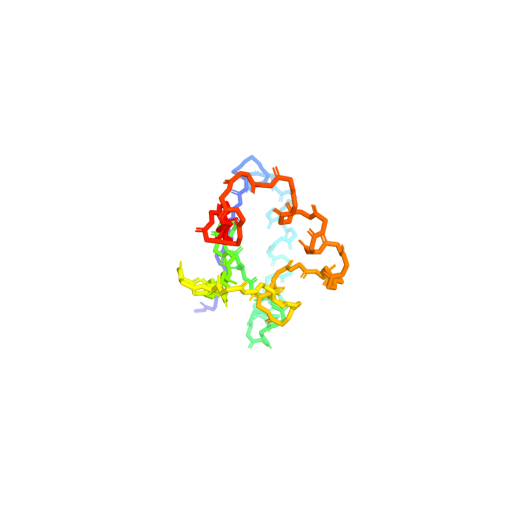C C . VAL A 1 86 ? 12.655 -8.688 -19.947 1.00 82.19 86 VAL A C 1
ATOM 630 O O . VAL A 1 86 ? 12.423 -8.419 -18.773 1.00 82.19 86 VAL A O 1
ATOM 633 N N . ALA A 1 87 ? 13.747 -9.356 -20.328 1.00 81.00 87 ALA A N 1
ATOM 634 C CA . ALA A 1 87 ? 14.722 -9.916 -19.391 1.00 81.00 87 ALA A CA 1
ATOM 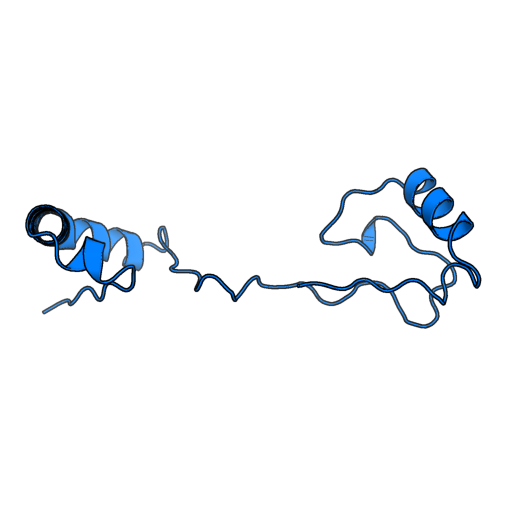635 C C . ALA A 1 87 ? 15.402 -8.859 -18.497 1.00 81.00 87 ALA A C 1
ATOM 637 O O . ALA A 1 87 ? 15.930 -9.196 -17.441 1.00 81.00 87 ALA A O 1
ATOM 638 N N . ASN A 1 88 ? 15.376 -7.585 -18.903 1.00 81.31 88 ASN A N 1
ATOM 639 C CA . ASN A 1 88 ? 15.954 -6.473 -18.149 1.00 81.31 88 ASN A CA 1
ATOM 640 C C . ASN A 1 88 ? 14.918 -5.669 -17.345 1.00 81.31 88 ASN A C 1
ATOM 642 O O . ASN A 1 88 ? 15.261 -4.633 -16.775 1.00 81.31 88 ASN A O 1
ATOM 646 N N . ILE A 1 89 ? 13.663 -6.122 -17.279 1.00 82.81 89 ILE A N 1
ATOM 647 C CA . ILE A 1 89 ? 12.596 -5.456 -16.527 1.00 82.81 89 ILE A CA 1
ATOM 648 C C . ILE A 1 89 ? 12.391 -6.157 -15.187 1.00 82.81 89 ILE A C 1
ATOM 650 O O . ILE A 1 89 ? 12.264 -7.376 -15.119 1.00 82.81 89 ILE A O 1
ATOM 654 N N . GLN A 1 90 ? 12.331 -5.365 -14.118 1.00 76.88 90 GLN A N 1
ATOM 655 C CA . GLN A 1 90 ? 12.086 -5.838 -12.759 1.00 76.88 90 GLN A CA 1
ATOM 656 C C . GLN A 1 90 ? 11.010 -4.980 -12.094 1.00 76.88 90 GLN A C 1
ATOM 658 O O . GLN A 1 90 ? 11.003 -3.761 -12.257 1.00 76.88 90 GLN A O 1
ATOM 663 N N . ASP A 1 91 ? 10.130 -5.629 -11.334 1.00 75.69 91 ASP A N 1
ATOM 664 C CA . ASP A 1 91 ? 9.146 -4.970 -10.475 1.00 75.69 91 ASP A CA 1
ATOM 665 C C . ASP A 1 91 ? 9.798 -4.677 -9.112 1.00 75.69 91 ASP A C 1
ATOM 667 O O . ASP A 1 91 ? 10.222 -5.607 -8.415 1.00 75.69 91 ASP A O 1
ATOM 671 N N . ILE A 1 92 ? 9.965 -3.393 -8.772 1.00 74.12 92 ILE A N 1
ATOM 672 C CA . ILE A 1 92 ? 10.669 -2.925 -7.565 1.00 74.12 92 ILE A CA 1
ATOM 673 C C . ILE A 1 92 ? 9.749 -2.003 -6.762 1.00 74.12 92 ILE A C 1
ATOM 675 O O . ILE A 1 92 ? 9.151 -1.077 -7.309 1.00 74.12 92 ILE A O 1
ATOM 679 N N . TYR A 1 93 ? 9.702 -2.226 -5.447 1.00 66.62 93 TYR A N 1
ATOM 680 C CA . TYR A 1 93 ? 8.858 -1.499 -4.498 1.00 66.62 93 TYR A CA 1
ATOM 681 C C . TYR A 1 93 ? 9.705 -0.673 -3.501 1.00 66.62 93 TYR A C 1
ATOM 683 O O . TYR A 1 93 ? 10.822 -1.100 -3.191 1.00 66.62 93 TYR A O 1
ATOM 691 N N . PRO A 1 94 ? 9.220 0.496 -3.026 1.00 64.12 94 PRO A N 1
ATOM 692 C CA . PRO A 1 94 ? 9.901 1.338 -2.033 1.00 64.12 94 PRO A CA 1
ATOM 693 C C . PRO A 1 94 ? 9.854 0.790 -0.599 1.00 64.12 94 PRO A C 1
ATOM 695 O O . PRO A 1 94 ? 8.895 0.057 -0.265 1.00 64.12 94 PRO A O 1
#

Sequence (94 aa):
GEQLSVNGNKQALSDPAILAALREHKPALIELIKAGEYTATKAGEVQVPANGIPANAERITPQMLTLSTLSQDEIERIVATVQGGVANIQDIYP

Radius of gyration: 22.79 Å; chains: 1; bounding box: 33×35×60 Å

Organism: NCBI:txid2745518

Foldseek 3Di:
DDDDDDDDDPVCVPDPVSVVVCVVCVVVVVVCVVVVVDDPDDPPPDPDDDQLQDLPDPADAQVRCPPDRDHRVRRVVVQVVDDVGSNPDTDDDD

Secondary structure (DSSP, 8-state):
-------S-TTGGG-HHHHHHHHHSHHHHHHHHHTTS-----TT---PPPP---TT-SS--GGG-TT----HHHHHHHHHHSTTGGGG------

pLDDT: mean 80.75, std 10.35, range [51.41, 95.56]